Protein AF-A0A350HXP5-F1 (afdb_monomer_lite)

Sequence (102 aa):
MNRYDKLILLFCAIALLNHNVLICADEFSLQSTHSFEGVVSKKVAYKYLQFLPESYDHDSSKEWPLILFLHGVGERGSDLQKVKVHGPPKIVDSRPDFPFVV

Structure (mmCIF, N/CA/C/O backbone):
data_AF-A0A350HXP5-F1
#
_entry.id   AF-A0A350HXP5-F1
#
loop_
_atom_site.group_PDB
_atom_site.id
_atom_site.type_symbol
_atom_site.label_atom_id
_atom_site.label_alt_id
_atom_site.label_comp_id
_atom_site.label_asym_id
_atom_site.label_entity_id
_atom_site.label_seq_id
_atom_site.pdbx_PDB_ins_code
_atom_site.Cartn_x
_atom_site.Cartn_y
_atom_site.Cartn_z
_atom_site.occupancy
_atom_site.B_iso_or_equiv
_atom_site.auth_seq_id
_atom_site.auth_comp_id
_atom_site.auth_asym_id
_atom_site.auth_atom_id
_atom_site.pdbx_PDB_model_num
ATOM 1 N N . MET A 1 1 ? 0.428 11.743 -49.454 1.00 56.84 1 MET A N 1
ATOM 2 C CA . MET A 1 1 ? 0.047 13.083 -48.968 1.00 56.84 1 MET A CA 1
ATOM 3 C C . MET A 1 1 ? -1.246 13.451 -49.651 1.00 56.84 1 MET A C 1
ATOM 5 O O . MET A 1 1 ? -1.288 13.686 -50.858 1.00 56.84 1 MET A O 1
ATOM 9 N N . ASN A 1 2 ? -2.311 13.294 -48.893 1.00 58.22 2 ASN A N 1
ATOM 10 C CA . ASN A 1 2 ? -3.662 13.111 -49.374 1.00 58.22 2 ASN A CA 1
ATOM 11 C C . ASN A 1 2 ? -4.263 14.493 -49.640 1.00 58.22 2 ASN A C 1
ATOM 13 O O . ASN A 1 2 ? -3.798 15.506 -49.118 1.00 58.22 2 ASN A O 1
ATOM 17 N N . ARG A 1 3 ? -5.308 14.558 -50.468 1.00 63.53 3 ARG A N 1
ATOM 18 C CA . ARG A 1 3 ? -5.975 15.821 -50.833 1.00 63.53 3 ARG A CA 1
ATOM 19 C C . ARG A 1 3 ? -6.442 16.629 -49.608 1.00 63.53 3 ARG A C 1
ATOM 21 O O . ARG A 1 3 ? -6.527 17.849 -49.688 1.00 63.53 3 ARG A O 1
ATOM 28 N N . TYR A 1 4 ? -6.672 15.953 -48.484 1.00 67.88 4 TYR A N 1
ATOM 29 C CA . TYR A 1 4 ? -7.042 16.537 -47.196 1.00 67.88 4 TYR A CA 1
ATOM 30 C C . TY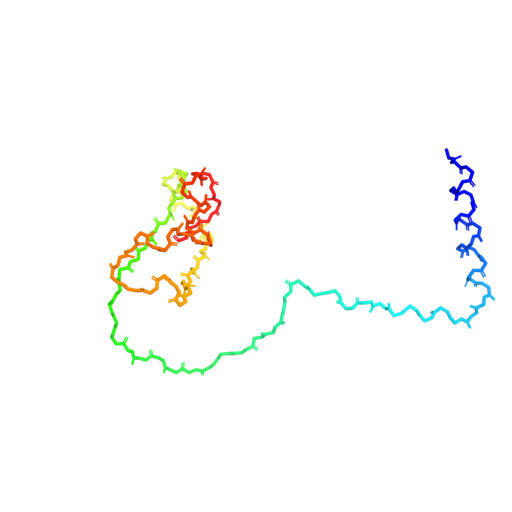R A 1 4 ? -5.857 17.169 -46.444 1.00 67.88 4 TYR A C 1
ATOM 32 O O . TYR A 1 4 ? -6.036 18.209 -45.820 1.00 67.88 4 TYR A O 1
ATOM 40 N N . ASP A 1 5 ? -4.637 16.641 -46.592 1.00 65.75 5 ASP A N 1
ATOM 41 C CA . ASP A 1 5 ? -3.432 17.159 -45.917 1.00 65.75 5 ASP A CA 1
ATOM 42 C C . ASP A 1 5 ? -3.072 18.561 -46.431 1.00 65.75 5 ASP A C 1
ATOM 44 O O . ASP A 1 5 ? -2.718 19.457 -45.668 1.00 65.75 5 ASP A O 1
ATOM 48 N N . LYS A 1 6 ? -3.237 18.783 -47.743 1.00 63.50 6 LYS A N 1
ATOM 49 C CA . LYS A 1 6 ? -3.042 20.102 -48.367 1.00 63.50 6 LYS A CA 1
ATOM 50 C C . LYS A 1 6 ? -4.136 21.100 -47.983 1.00 63.50 6 LYS A C 1
ATOM 52 O O . LYS A 1 6 ? -3.868 22.295 -47.933 1.00 63.50 6 LYS A O 1
ATOM 57 N N . LEU A 1 7 ? -5.352 20.618 -47.715 1.00 60.59 7 LEU A N 1
ATOM 58 C CA . LEU A 1 7 ? -6.477 21.459 -47.311 1.00 60.59 7 LEU A CA 1
ATOM 59 C C . LEU A 1 7 ? -6.289 21.951 -45.869 1.00 60.59 7 LEU A C 1
ATOM 61 O O . LEU A 1 7 ? -6.451 23.136 -45.606 1.00 60.59 7 LEU A O 1
ATOM 65 N N . ILE A 1 8 ? -5.855 21.069 -44.965 1.00 62.28 8 ILE A N 1
ATOM 66 C CA . ILE A 1 8 ? -5.570 21.400 -43.560 1.00 62.28 8 ILE A CA 1
ATOM 67 C C . ILE A 1 8 ? -4.410 22.402 -43.453 1.00 62.28 8 ILE A C 1
ATOM 69 O O . ILE A 1 8 ? -4.535 23.407 -42.756 1.00 62.28 8 ILE A O 1
ATOM 73 N N . LEU A 1 9 ? -3.325 22.203 -44.210 1.00 60.97 9 LEU A N 1
ATOM 74 C CA . LEU A 1 9 ? -2.205 23.154 -44.262 1.00 60.97 9 LEU A CA 1
ATOM 75 C C . LEU A 1 9 ? -2.620 24.538 -44.793 1.00 60.97 9 LEU A C 1
ATOM 77 O O . LEU A 1 9 ? -2.137 25.556 -44.299 1.00 60.97 9 LEU A O 1
ATOM 81 N N . LEU A 1 10 ? -3.542 24.588 -45.759 1.00 59.09 10 LEU A N 1
ATOM 82 C CA . LEU A 1 10 ? -4.068 25.842 -46.304 1.00 59.09 10 LEU A CA 1
ATOM 83 C C . LEU A 1 10 ? -4.974 26.575 -45.297 1.00 59.09 10 LEU A C 1
ATOM 85 O O . LEU A 1 10 ? -4.886 27.796 -45.180 1.00 59.09 10 LEU A O 1
ATOM 89 N N . PHE A 1 11 ? -5.791 25.847 -44.527 1.00 62.16 11 PHE A N 1
ATOM 90 C CA . PHE A 1 11 ? -6.610 26.427 -43.453 1.00 62.16 11 PHE A CA 1
ATOM 91 C C . PHE A 1 11 ? -5.758 26.968 -42.292 1.00 62.16 11 PHE A C 1
ATOM 93 O O . PHE A 1 11 ? -6.065 28.039 -41.767 1.00 62.16 11 PHE A O 1
ATOM 100 N N . CYS A 1 12 ? -4.649 26.306 -41.944 1.00 55.84 12 CYS A N 1
ATOM 101 C CA . CYS A 1 12 ? -3.703 26.814 -40.943 1.00 55.84 12 CYS A CA 1
ATOM 102 C C . CYS A 1 12 ? -2.984 28.099 -41.392 1.00 55.84 12 CYS A C 1
ATOM 104 O O . CYS A 1 12 ? -2.761 28.985 -40.572 1.00 55.84 12 CYS A O 1
ATOM 106 N N . ALA A 1 13 ? -2.659 28.242 -42.682 1.00 58.94 13 ALA A N 1
ATOM 107 C CA . ALA A 1 13 ? -1.994 29.440 -43.204 1.00 58.94 13 ALA A CA 1
ATOM 108 C C . ALA A 1 13 ? -2.913 30.681 -43.245 1.00 58.94 13 ALA A C 1
ATOM 110 O O . ALA A 1 13 ? -2.446 31.799 -43.038 1.00 58.94 13 ALA A O 1
ATOM 111 N N . ILE A 1 14 ? -4.223 30.502 -43.465 1.00 56.34 14 ILE A N 1
ATOM 112 C CA . ILE A 1 14 ? -5.207 31.603 -43.502 1.00 56.34 14 ILE A CA 1
ATOM 113 C C . ILE A 1 14 ? -5.486 32.161 -42.094 1.00 56.34 14 ILE A C 1
ATOM 115 O O . ILE A 1 14 ? -5.709 33.362 -41.936 1.00 56.34 14 ILE A O 1
ATOM 119 N N . ALA A 1 15 ? -5.405 31.322 -41.057 1.00 53.84 15 ALA A N 1
ATOM 120 C CA . ALA A 1 15 ? -5.566 31.747 -39.665 1.00 53.84 15 ALA A CA 1
ATOM 121 C C . ALA A 1 15 ? -4.397 32.611 -39.138 1.00 53.84 15 ALA A C 1
ATOM 123 O O . ALA A 1 15 ? -4.548 33.268 -38.112 1.00 53.84 15 ALA A O 1
ATOM 124 N N . LEU A 1 16 ? -3.256 32.660 -39.841 1.00 57.12 16 LEU A N 1
ATOM 125 C CA . LEU A 1 16 ? -2.087 33.465 -39.452 1.00 57.12 16 LEU A CA 1
ATOM 126 C C . LEU A 1 16 ? -2.140 34.924 -39.939 1.00 57.12 16 LEU A C 1
ATOM 128 O O . LEU A 1 16 ? -1.352 35.742 -39.477 1.00 57.12 16 LEU A O 1
ATOM 132 N N . LEU A 1 17 ? -3.059 35.269 -40.848 1.00 60.09 17 LEU A N 1
ATOM 133 C CA . LEU A 1 17 ? -3.194 36.629 -41.398 1.00 60.09 17 LEU A CA 1
ATOM 134 C C . LEU A 1 17 ? -4.262 37.483 -40.698 1.00 60.09 17 LEU A C 1
ATOM 136 O O . LEU A 1 17 ? -4.359 38.676 -40.971 1.00 60.09 17 LEU A O 1
ATOM 140 N N . ASN A 1 18 ? -5.033 36.910 -39.772 1.00 54.09 18 ASN A N 1
ATOM 141 C CA . ASN A 1 18 ? -5.964 37.655 -38.930 1.00 54.09 18 ASN A CA 1
ATOM 142 C C . ASN A 1 18 ? -5.493 37.572 -37.478 1.00 54.09 18 ASN A C 1
ATOM 144 O O . ASN A 1 18 ? -5.655 36.555 -36.807 1.00 54.09 18 ASN A O 1
ATOM 148 N N . HIS A 1 19 ? -4.876 38.656 -37.006 1.00 60.72 19 HIS A N 1
ATOM 149 C CA . HIS A 1 19 ? -4.488 38.853 -35.614 1.00 60.72 19 HIS A CA 1
ATOM 150 C C . HIS A 1 19 ? -5.704 38.736 -34.686 1.00 60.72 19 HIS A C 1
ATOM 152 O O . HIS A 1 19 ? -6.427 39.706 -34.486 1.00 60.72 19 HIS A O 1
ATOM 158 N N . ASN A 1 20 ? -5.938 37.534 -34.162 1.00 58.31 20 ASN A N 1
ATOM 159 C CA . ASN A 1 20 ? -6.437 37.226 -32.817 1.00 58.31 20 ASN A CA 1
ATOM 160 C C . ASN A 1 20 ? -6.699 35.720 -32.732 1.00 58.31 20 ASN A C 1
ATOM 162 O O . ASN A 1 20 ? -7.823 35.262 -32.534 1.00 58.31 20 ASN A O 1
ATOM 166 N N . VAL A 1 21 ? -5.637 34.927 -32.875 1.00 51.34 21 VAL A N 1
ATOM 167 C CA . VAL A 1 21 ? -5.667 33.567 -32.343 1.00 51.34 21 VAL A CA 1
ATOM 168 C C . VAL A 1 21 ? -5.426 33.707 -30.845 1.00 51.34 21 VAL A C 1
ATOM 170 O O . VAL A 1 21 ? -4.288 33.753 -30.382 1.00 51.34 21 VAL A O 1
ATOM 173 N N . LEU A 1 22 ? -6.515 33.831 -30.086 1.00 52.94 22 LEU A N 1
ATOM 174 C CA . LEU A 1 22 ? -6.488 33.547 -28.660 1.00 52.94 22 LEU A CA 1
ATOM 175 C C . LEU A 1 22 ? -6.244 32.041 -28.536 1.00 52.94 22 LEU A C 1
ATOM 177 O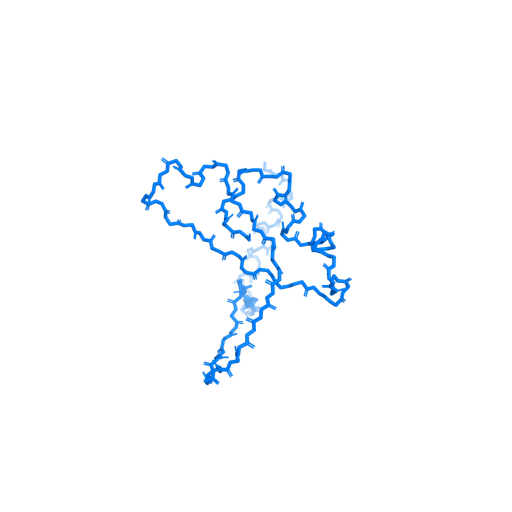 O . LEU A 1 22 ? -7.178 31.242 -28.526 1.00 52.94 22 LEU A O 1
ATOM 181 N N . ILE A 1 23 ? -4.971 31.649 -28.507 1.00 54.84 23 ILE A N 1
ATOM 182 C CA . ILE A 1 23 ? -4.587 30.334 -28.009 1.00 54.84 23 ILE A CA 1
ATOM 183 C C . ILE A 1 23 ? -4.860 30.387 -26.507 1.00 54.84 23 ILE A C 1
ATOM 185 O O . ILE A 1 23 ? -4.031 30.843 -25.724 1.00 54.84 23 ILE A O 1
ATOM 189 N N . CYS A 1 24 ? -6.057 29.965 -26.109 1.00 49.97 24 CYS A N 1
ATOM 190 C CA . CYS A 1 24 ? -6.257 29.429 -24.775 1.00 49.97 24 CYS A CA 1
ATOM 191 C C . CYS A 1 24 ? -5.434 28.136 -24.726 1.00 49.97 24 CYS A C 1
ATOM 193 O O . CYS A 1 24 ? -5.841 27.117 -25.283 1.00 49.97 24 CYS A O 1
ATOM 195 N N . ALA A 1 25 ? -4.218 28.213 -24.184 1.00 56.16 25 ALA A N 1
ATOM 196 C CA . ALA A 1 25 ? -3.480 27.024 -23.798 1.00 56.16 25 ALA A CA 1
ATOM 197 C C . ALA A 1 25 ? -4.230 26.414 -22.608 1.00 56.16 25 ALA A C 1
ATOM 199 O O . ALA A 1 25 ? -4.272 27.004 -21.534 1.00 56.16 25 ALA A O 1
ATOM 200 N N . ASP A 1 26 ? -4.880 25.282 -22.848 1.00 56.38 26 ASP A N 1
ATOM 201 C CA . ASP A 1 26 ? -5.534 24.465 -21.829 1.00 56.38 26 ASP A CA 1
ATOM 202 C C . ASP A 1 26 ? -4.495 24.076 -20.750 1.00 56.38 26 ASP A C 1
ATOM 204 O O . ASP A 1 26 ? -3.381 23.659 -21.090 1.00 56.38 26 ASP A O 1
ATOM 208 N N . GLU A 1 27 ? -4.802 24.259 -19.460 1.00 62.00 27 GLU A N 1
ATOM 209 C CA . GLU A 1 27 ? -3.871 23.953 -18.363 1.00 62.00 27 GLU A CA 1
ATOM 210 C C . GLU A 1 27 ? -3.641 22.440 -18.247 1.00 62.00 27 GLU A C 1
ATOM 212 O O . GLU A 1 27 ? -4.492 21.684 -17.777 1.00 62.00 27 GLU A O 1
ATOM 217 N N . PHE A 1 28 ? -2.462 21.972 -18.652 1.00 64.69 28 PHE A N 1
ATOM 218 C CA . PHE A 1 28 ? -2.116 20.557 -18.562 1.00 64.69 28 PHE A CA 1
ATOM 219 C C . PHE A 1 28 ? -1.676 20.181 -17.135 1.00 64.69 28 PHE A C 1
ATOM 221 O O . PHE A 1 28 ? -0.578 20.539 -16.707 1.00 64.69 28 PHE A O 1
ATOM 228 N N . SER A 1 29 ? -2.507 19.425 -16.404 1.00 68.81 29 SER A N 1
ATOM 229 C CA . SER A 1 29 ? -2.207 18.930 -15.047 1.00 68.81 29 SER A CA 1
ATOM 230 C C . SER A 1 29 ? -2.149 17.397 -14.975 1.00 68.81 29 SER A C 1
ATOM 232 O O . SER A 1 29 ? -3.124 16.710 -15.268 1.00 68.81 29 SER A O 1
ATOM 234 N N . LEU A 1 30 ? -1.015 16.856 -14.511 1.00 81.31 30 LEU A N 1
ATOM 235 C CA . LEU A 1 30 ? -0.802 15.438 -14.162 1.00 81.31 30 LEU A CA 1
ATOM 236 C C . LEU A 1 30 ? -0.725 15.218 -12.632 1.00 81.31 30 LEU A C 1
ATOM 238 O O . LEU A 1 30 ? -0.109 14.257 -12.177 1.00 81.31 30 LEU A O 1
ATOM 242 N N . GLN A 1 31 ? -1.427 16.076 -11.878 1.00 72.06 31 GLN A N 1
ATOM 243 C CA . GLN A 1 31 ? -1.568 16.203 -10.412 1.00 72.06 31 GLN A CA 1
ATOM 244 C C . GLN A 1 31 ? -0.755 17.333 -9.745 1.00 72.06 31 GLN A C 1
ATOM 246 O O . GLN A 1 31 ? 0.447 17.480 -9.953 1.00 72.06 31 GLN A O 1
ATOM 251 N N . SER A 1 32 ? -1.459 18.078 -8.878 1.00 72.19 32 SER A N 1
ATOM 252 C CA . SER A 1 32 ? -1.023 19.055 -7.853 1.00 72.19 32 SER A CA 1
ATOM 253 C C . SER A 1 32 ? -2.306 19.497 -7.102 1.00 72.19 32 SER A C 1
ATOM 255 O O . SER A 1 32 ? -3.354 19.646 -7.717 1.00 72.19 32 SER A O 1
ATOM 257 N N . THR A 1 33 ? -2.426 19.576 -5.777 1.00 63.38 33 THR A N 1
ATOM 258 C CA . THR A 1 33 ? -1.772 20.461 -4.798 1.00 63.38 33 THR A CA 1
ATOM 259 C C . THR A 1 33 ? -1.814 19.794 -3.412 1.00 63.38 33 THR A C 1
ATOM 261 O O . THR A 1 33 ? -2.663 18.943 -3.151 1.00 63.38 33 THR A O 1
ATOM 264 N N . HIS A 1 34 ? -0.926 20.212 -2.507 1.00 64.75 34 HIS A N 1
ATOM 265 C CA . HIS A 1 34 ? -0.711 19.641 -1.174 1.00 64.75 34 HIS A CA 1
ATOM 266 C C . HIS A 1 34 ? -0.859 20.697 -0.065 1.00 64.75 34 HIS A C 1
ATOM 268 O O . HIS A 1 34 ? -0.462 21.840 -0.266 1.00 64.75 34 HIS A O 1
ATOM 274 N N . SER A 1 35 ? -1.285 20.298 1.136 1.00 69.62 35 SER A N 1
ATOM 275 C CA . SER A 1 35 ? -0.542 20.571 2.379 1.00 69.62 35 SER A CA 1
ATOM 276 C C . SER A 1 35 ? -1.044 19.663 3.508 1.00 69.62 35 SER A C 1
ATOM 278 O O . SER A 1 35 ? -2.178 19.186 3.501 1.00 69.62 35 SER A O 1
ATOM 280 N N . PHE A 1 36 ? -0.156 19.384 4.454 1.00 75.69 36 PHE A N 1
AT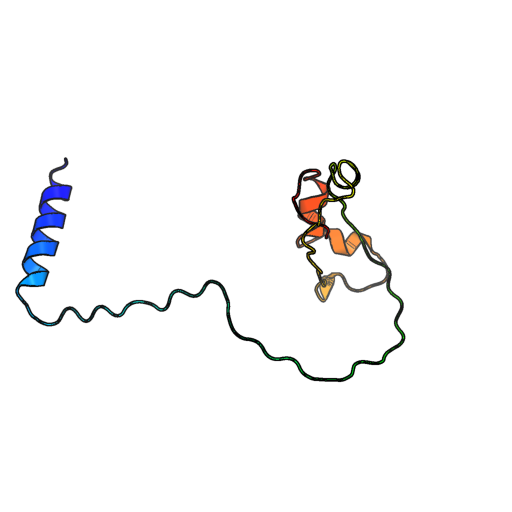OM 281 C CA . PHE A 1 36 ? -0.370 18.551 5.631 1.00 75.69 36 PHE A CA 1
ATOM 282 C C . PHE A 1 36 ? 0.407 19.198 6.779 1.00 75.69 36 PHE A C 1
ATOM 284 O O . PHE A 1 36 ? 1.591 19.475 6.606 1.00 75.69 36 PHE A O 1
ATOM 291 N N . GLU A 1 37 ? -0.212 19.412 7.940 1.00 75.19 37 GLU A N 1
ATOM 292 C CA . GLU A 1 37 ? 0.526 19.706 9.172 1.00 75.19 37 GLU A CA 1
ATOM 293 C C . GLU A 1 37 ? -0.249 19.200 10.397 1.00 75.19 37 GLU A C 1
ATOM 295 O O . GLU A 1 37 ? -1.459 19.406 10.512 1.00 75.19 37 GLU A O 1
ATOM 300 N N . GLY A 1 38 ? 0.438 18.499 11.305 1.00 77.44 38 GLY A N 1
ATOM 301 C CA . GLY A 1 38 ? -0.156 17.976 12.533 1.00 77.44 38 GLY A CA 1
ATOM 302 C C . GLY A 1 38 ? 0.711 16.939 13.249 1.00 77.44 38 GLY A C 1
ATOM 303 O O . GLY A 1 38 ? 1.596 16.319 12.664 1.00 77.44 38 GLY A O 1
ATOM 304 N N . VAL A 1 39 ? 0.421 16.725 14.534 1.00 84.31 39 VAL A N 1
ATOM 305 C CA . VAL A 1 39 ? 0.975 15.623 15.332 1.00 84.31 39 VAL A CA 1
ATOM 306 C C . VAL A 1 39 ? -0.080 14.526 15.434 1.00 84.31 39 VAL A C 1
ATOM 308 O O . VAL A 1 39 ? -1.172 14.759 15.951 1.00 84.31 39 VAL A O 1
ATOM 311 N N . VAL A 1 40 ? 0.247 13.315 14.978 1.00 86.81 40 VAL A N 1
ATOM 312 C CA . VAL A 1 40 ? -0.636 12.145 15.090 1.00 86.81 40 VAL A CA 1
ATOM 313 C C . VAL A 1 40 ? -0.030 11.146 16.074 1.00 86.81 40 VAL A C 1
ATOM 315 O O . VAL A 1 40 ? 0.969 10.503 15.769 1.00 86.81 40 VAL A O 1
ATOM 318 N N . SER A 1 41 ? -0.656 10.983 17.247 1.00 92.19 41 SER A N 1
ATOM 319 C CA . SER A 1 41 ? -0.334 9.902 18.188 1.00 92.19 41 SER A CA 1
ATOM 320 C C . SER A 1 41 ? -1.582 9.082 18.500 1.00 92.19 41 SER A C 1
ATOM 322 O O . SER A 1 41 ? -2.490 9.521 19.206 1.00 92.19 41 SER A O 1
ATOM 324 N N . LYS A 1 42 ? -1.645 7.881 17.924 1.00 93.19 42 LYS A N 1
ATOM 325 C CA . LYS A 1 42 ? -2.713 6.909 18.159 1.00 93.19 42 LYS A CA 1
ATOM 326 C C . LYS A 1 42 ? -2.124 5.510 18.094 1.00 93.19 42 LYS A C 1
ATOM 328 O O . LYS A 1 42 ? -1.565 5.116 17.075 1.00 93.19 42 LYS A O 1
ATOM 333 N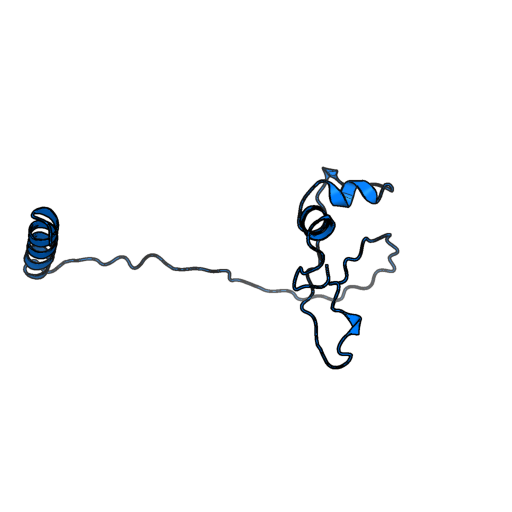 N . LYS A 1 43 ? -2.297 4.731 19.160 1.00 95.00 43 LYS A N 1
ATOM 334 C CA . LYS A 1 43 ? -2.008 3.298 19.111 1.00 95.00 43 LYS A CA 1
ATOM 335 C C . LYS A 1 43 ? -3.083 2.612 18.271 1.00 95.00 43 LYS A C 1
ATOM 337 O O . LYS A 1 43 ? -4.271 2.731 18.568 1.00 95.00 43 LYS A O 1
ATOM 342 N N . VAL A 1 44 ? -2.664 1.906 17.228 1.00 92.88 44 VAL A N 1
ATOM 343 C CA . VAL A 1 44 ? -3.543 1.189 16.299 1.00 92.88 44 VAL A CA 1
ATOM 344 C C . VAL A 1 44 ? -3.003 -0.212 16.031 1.00 92.88 44 VAL A C 1
ATOM 346 O O . VAL A 1 44 ? -1.813 -0.465 16.203 1.00 92.88 44 VAL A O 1
ATOM 349 N N . ALA A 1 45 ? -3.886 -1.118 15.621 1.00 93.50 45 ALA A N 1
ATOM 350 C CA . ALA A 1 45 ? -3.539 -2.457 15.166 1.00 93.50 45 ALA A CA 1
ATOM 351 C C . ALA A 1 45 ? -4.482 -2.838 14.018 1.00 93.50 45 ALA A C 1
ATOM 353 O O . ALA A 1 45 ? -5.699 -2.719 14.165 1.00 93.50 45 ALA A O 1
ATOM 354 N N . TYR A 1 46 ? -3.927 -3.288 12.892 1.00 91.44 46 TYR A N 1
ATOM 355 C CA . TYR A 1 46 ? -4.683 -3.658 11.693 1.00 91.44 46 TYR A CA 1
ATOM 356 C C . TYR A 1 46 ? -4.129 -4.945 11.085 1.00 91.44 46 TYR A C 1
ATOM 358 O O . TYR A 1 46 ? -2.944 -5.248 11.218 1.00 91.44 46 TYR A O 1
ATOM 366 N N . LYS A 1 47 ? -4.995 -5.686 10.394 1.00 94.69 47 LYS A N 1
ATOM 367 C CA . LYS A 1 47 ? -4.581 -6.730 9.452 1.00 94.69 47 LYS A CA 1
ATOM 368 C C . LYS A 1 47 ? -4.422 -6.083 8.078 1.00 94.69 47 LYS A C 1
ATOM 370 O O . LYS A 1 47 ? -5.235 -5.231 7.728 1.00 94.69 47 LYS A O 1
ATOM 375 N N . TYR A 1 48 ? -3.410 -6.482 7.319 1.00 96.12 48 TYR A N 1
ATOM 376 C CA . TYR A 1 48 ? -3.116 -5.929 5.997 1.00 96.12 48 TYR A CA 1
ATOM 377 C C . TYR A 1 48 ? -2.725 -7.040 5.021 1.00 96.12 48 TYR A C 1
ATOM 379 O O . TYR A 1 48 ? -2.293 -8.114 5.441 1.00 96.12 48 TYR A O 1
ATOM 387 N N . LEU A 1 49 ? -2.917 -6.779 3.727 1.00 96.38 49 LEU A N 1
ATOM 388 C CA . LEU A 1 49 ? -2.332 -7.571 2.649 1.00 96.38 49 LEU A CA 1
ATOM 389 C C . LEU A 1 49 ? -1.065 -6.874 2.180 1.00 96.38 49 LEU A C 1
ATOM 391 O O . LEU A 1 49 ? -1.020 -5.648 2.169 1.00 96.38 49 LEU A O 1
ATOM 395 N N . GLN A 1 50 ? -0.080 -7.672 1.795 1.00 97.00 50 GLN A N 1
ATOM 396 C CA . GLN A 1 50 ? 1.165 -7.205 1.217 1.00 97.00 50 GLN A CA 1
ATOM 397 C C . GLN A 1 50 ? 1.406 -7.965 -0.077 1.00 97.00 50 GLN A C 1
ATOM 399 O O . GLN A 1 50 ? 1.279 -9.194 -0.113 1.00 97.00 50 GLN A O 1
ATOM 404 N N . PHE A 1 51 ? 1.776 -7.234 -1.116 1.00 98.06 51 PHE A N 1
ATOM 405 C CA . PHE A 1 51 ? 2.338 -7.792 -2.330 1.00 98.06 51 PHE A CA 1
ATOM 406 C C . PHE A 1 51 ? 3.824 -7.446 -2.425 1.00 98.06 51 PHE A C 1
ATOM 408 O O . PHE A 1 51 ? 4.221 -6.291 -2.251 1.00 98.06 51 PHE A O 1
ATOM 415 N N . LEU A 1 52 ? 4.627 -8.463 -2.734 1.00 97.94 52 LEU A N 1
ATOM 416 C CA . LEU A 1 52 ? 6.032 -8.324 -3.082 1.00 97.94 52 LEU A CA 1
ATOM 417 C C . LEU A 1 52 ? 6.224 -8.794 -4.527 1.00 97.94 52 LEU A C 1
ATOM 419 O O . LEU A 1 52 ? 5.768 -9.891 -4.862 1.00 97.94 52 LEU A O 1
ATOM 423 N N . PRO A 1 53 ? 6.892 -7.996 -5.372 1.00 97.00 53 PRO A N 1
ATOM 424 C CA . PRO A 1 53 ? 7.254 -8.418 -6.720 1.00 97.00 53 PRO A CA 1
ATOM 425 C C . PRO A 1 53 ? 8.128 -9.675 -6.684 1.00 97.00 53 PRO A C 1
ATOM 427 O O . PRO A 1 53 ? 8.944 -9.831 -5.780 1.00 97.00 53 PRO A O 1
ATOM 430 N N . GLU A 1 54 ? 8.039 -10.539 -7.693 1.00 96.81 54 GLU A N 1
ATOM 431 C CA . GLU A 1 54 ? 8.817 -11.792 -7.760 1.00 96.81 54 GLU A CA 1
ATOM 432 C C . GLU A 1 54 ? 10.331 -11.558 -7.631 1.00 96.81 54 GLU A C 1
ATOM 434 O O . GLU A 1 54 ? 11.050 -12.353 -7.039 1.00 96.81 54 GLU A O 1
ATOM 439 N N . SER A 1 55 ? 10.808 -10.416 -8.129 1.00 95.56 55 SER A N 1
ATOM 440 C CA . SER A 1 55 ? 12.218 -10.021 -8.066 1.00 95.56 55 SER A CA 1
ATOM 441 C C . SER A 1 55 ? 12.617 -9.267 -6.792 1.00 95.56 55 SER A C 1
ATOM 443 O O . SER A 1 55 ? 13.724 -8.730 -6.746 1.00 95.56 55 SER A O 1
ATOM 445 N N . TYR A 1 56 ? 11.746 -9.181 -5.779 1.00 96.75 56 TYR A N 1
ATOM 446 C CA . TYR A 1 56 ? 11.967 -8.360 -4.581 1.00 96.75 56 TYR A CA 1
ATOM 447 C C . TYR A 1 56 ? 13.293 -8.675 -3.877 1.00 96.75 56 TYR A C 1
ATOM 449 O O . TYR A 1 56 ? 14.054 -7.752 -3.594 1.00 96.75 56 TYR A O 1
ATOM 457 N N . ASP A 1 57 ? 13.609 -9.959 -3.695 1.00 95.38 57 ASP A N 1
ATOM 458 C CA . ASP A 1 57 ? 14.800 -10.416 -2.962 1.00 95.38 57 ASP A CA 1
ATOM 459 C C . ASP A 1 57 ? 16.037 -10.649 -3.851 1.00 95.38 57 ASP A C 1
ATOM 461 O O . ASP A 1 57 ? 17.078 -11.096 -3.369 1.00 95.38 57 ASP A O 1
ATOM 465 N N . HIS A 1 58 ? 15.955 -10.378 -5.159 1.00 95.88 58 HIS A N 1
ATOM 466 C CA . HIS A 1 58 ? 17.069 -10.647 -6.081 1.00 95.88 58 HIS A CA 1
ATOM 467 C C . HIS A 1 58 ? 18.253 -9.698 -5.880 1.00 95.88 58 HIS A C 1
ATOM 469 O O . HIS A 1 58 ? 19.394 -10.060 -6.160 1.00 95.88 58 HIS A O 1
ATOM 475 N N . ASP A 1 59 ? 17.976 -8.481 -5.422 1.00 93.75 59 ASP A N 1
ATOM 476 C CA . ASP A 1 59 ? 18.973 -7.449 -5.185 1.00 93.75 59 ASP A CA 1
ATOM 477 C C . ASP A 1 59 ? 18.596 -6.660 -3.930 1.00 93.75 59 ASP A C 1
ATOM 479 O O . ASP A 1 59 ? 17.705 -5.812 -3.952 1.00 93.75 59 ASP A O 1
ATOM 483 N N . SER A 1 60 ? 19.309 -6.917 -2.834 1.00 92.44 60 SER A N 1
ATOM 484 C CA . SER A 1 60 ? 19.097 -6.234 -1.555 1.00 92.44 60 SER A CA 1
ATOM 485 C C . SER A 1 60 ? 19.434 -4.740 -1.594 1.00 92.44 60 SER A C 1
ATOM 487 O O . SER A 1 60 ? 19.126 -4.031 -0.640 1.00 92.44 60 SER A O 1
ATOM 489 N N . SER A 1 61 ? 20.106 -4.261 -2.647 1.00 95.81 61 SER A N 1
ATOM 490 C CA . SER A 1 61 ? 20.405 -2.838 -2.838 1.00 95.81 61 SER A CA 1
ATOM 491 C C . SER A 1 61 ? 19.286 -2.070 -3.551 1.00 95.81 61 SER A C 1
ATOM 493 O O . SER A 1 61 ? 19.314 -0.840 -3.581 1.00 95.81 61 SER A O 1
ATOM 495 N N . LYS A 1 62 ? 18.282 -2.767 -4.101 1.00 95.88 62 LYS A N 1
ATOM 496 C CA . LYS A 1 62 ? 17.173 -2.149 -4.827 1.00 95.88 62 LYS A CA 1
ATOM 497 C C . LYS A 1 62 ? 16.145 -1.531 -3.876 1.00 95.88 62 LYS A C 1
ATOM 499 O O . LYS A 1 62 ? 15.525 -2.220 -3.070 1.00 95.88 62 LYS A O 1
ATOM 504 N N . GLU A 1 63 ? 15.880 -0.240 -4.056 1.00 96.62 63 GLU A N 1
ATOM 505 C CA . GLU A 1 63 ? 14.755 0.444 -3.417 1.00 96.62 63 GLU A CA 1
ATOM 506 C C . GLU A 1 63 ? 13.479 0.283 -4.250 1.00 96.62 63 GLU A C 1
ATOM 508 O O . GLU A 1 63 ? 13.469 0.494 -5.467 1.00 96.62 63 GLU A O 1
ATOM 513 N N . TRP A 1 64 ? 12.385 -0.091 -3.590 1.00 97.31 64 TRP A N 1
ATOM 514 C CA . TRP A 1 64 ? 11.096 -0.307 -4.237 1.00 97.31 64 TRP A CA 1
ATOM 515 C C . TRP A 1 64 ? 10.139 0.853 -3.963 1.00 97.31 64 TRP A C 1
ATOM 517 O O . TRP A 1 64 ? 9.982 1.253 -2.807 1.00 97.31 64 TRP A O 1
ATOM 527 N N . PRO A 1 65 ? 9.441 1.373 -4.987 1.00 97.81 65 PRO A N 1
ATOM 528 C CA . PRO A 1 65 ? 8.369 2.323 -4.749 1.00 97.81 65 PRO A CA 1
ATOM 529 C C . PRO A 1 65 ? 7.198 1.630 -4.031 1.00 97.81 65 PRO A C 1
ATOM 531 O O . PRO A 1 65 ? 6.869 0.475 -4.319 1.00 97.81 65 PRO A O 1
ATOM 534 N N . LEU A 1 66 ? 6.564 2.354 -3.104 1.00 97.75 66 LEU A N 1
ATOM 535 C CA . LEU A 1 66 ? 5.447 1.871 -2.291 1.00 97.75 66 LEU A CA 1
ATOM 536 C C . LEU A 1 66 ? 4.126 2.499 -2.740 1.00 97.75 66 LEU A C 1
ATOM 538 O O . LEU A 1 66 ? 4.016 3.722 -2.850 1.00 97.75 66 LEU A O 1
ATOM 542 N N . ILE A 1 67 ? 3.098 1.668 -2.896 1.00 98.00 67 ILE A N 1
ATOM 543 C CA . ILE A 1 67 ? 1.706 2.109 -3.005 1.00 98.00 67 ILE A CA 1
ATOM 544 C C . ILE A 1 67 ? 0.982 1.745 -1.710 1.00 98.00 67 ILE A C 1
ATOM 546 O O . ILE A 1 67 ? 0.573 0.607 -1.526 1.00 98.00 67 ILE A O 1
ATOM 550 N N . LEU A 1 68 ? 0.752 2.722 -0.829 1.00 97.00 68 LEU A N 1
ATOM 551 C CA . LEU A 1 68 ? -0.137 2.522 0.316 1.00 97.00 68 LEU A CA 1
ATOM 552 C C . LEU A 1 68 ? -1.597 2.628 -0.142 1.00 97.00 68 LEU A C 1
ATOM 554 O O . LEU A 1 68 ? -2.127 3.726 -0.323 1.00 97.00 68 LEU A O 1
ATOM 558 N N . PHE A 1 69 ? -2.255 1.486 -0.325 1.00 97.31 69 PHE A N 1
ATOM 559 C CA . PHE A 1 69 ? -3.660 1.445 -0.719 1.00 97.31 69 PHE A CA 1
ATOM 560 C C . PHE A 1 69 ? -4.593 1.390 0.497 1.00 97.31 69 PHE A C 1
ATOM 562 O O . PHE A 1 69 ? -4.529 0.473 1.315 1.00 97.31 69 PHE A O 1
ATOM 569 N N . LEU A 1 70 ? -5.511 2.355 0.586 1.00 95.88 70 LEU A N 1
ATOM 570 C CA . LEU A 1 70 ? -6.579 2.373 1.583 1.00 95.88 70 LEU A CA 1
ATOM 571 C C . LEU A 1 70 ? -7.896 1.992 0.910 1.00 95.88 70 LEU A C 1
ATOM 573 O O . LEU A 1 70 ? -8.334 2.644 -0.037 1.00 95.88 70 LEU A O 1
ATOM 577 N N . HIS A 1 71 ? -8.516 0.918 1.393 1.00 95.62 71 HIS A N 1
ATOM 578 C CA . HIS A 1 71 ? -9.742 0.396 0.804 1.00 95.62 71 HIS A CA 1
ATOM 579 C C . HIS A 1 71 ? -10.954 1.303 1.072 1.00 95.62 71 HIS A C 1
ATOM 581 O O . HIS A 1 71 ? -10.969 2.131 1.989 1.00 95.62 71 HIS A O 1
ATOM 587 N N . GLY A 1 72 ? -12.006 1.110 0.279 1.00 95.00 72 GLY A N 1
ATOM 588 C CA . GLY A 1 72 ? -13.243 1.861 0.397 1.00 95.00 72 GLY A CA 1
ATOM 589 C C . GLY A 1 72 ? -14.164 1.341 1.499 1.00 95.00 72 GLY A C 1
ATOM 590 O O . GLY A 1 72 ? -13.863 0.429 2.273 1.00 95.00 72 GLY A O 1
ATOM 591 N N . VAL A 1 73 ? -15.349 1.940 1.561 1.00 95.94 73 VAL A N 1
ATOM 592 C CA . VAL A 1 73 ? -16.397 1.598 2.531 1.00 95.94 73 VAL A CA 1
ATOM 593 C C . VAL A 1 73 ? -16.909 0.155 2.386 1.00 95.94 73 VAL A C 1
ATOM 595 O O . VAL A 1 73 ? -17.330 -0.430 3.390 1.00 95.94 73 VAL A O 1
ATOM 598 N N . GLY A 1 74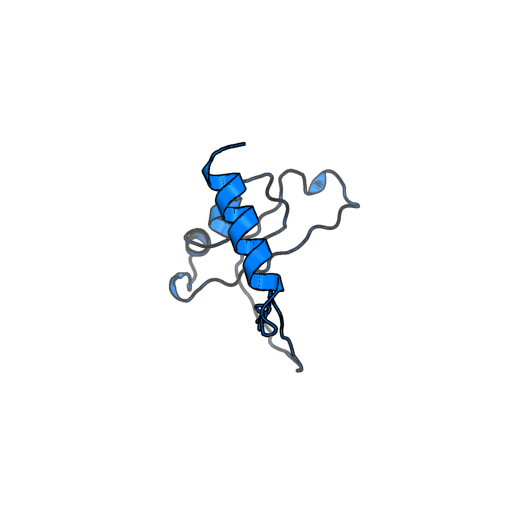 ? -16.864 -0.403 1.169 1.00 95.62 74 GLY A N 1
ATOM 599 C CA . GLY A 1 74 ? -17.392 -1.727 0.815 1.00 95.62 74 GLY A CA 1
ATOM 600 C C . GLY A 1 74 ? -16.529 -2.889 1.305 1.00 95.62 74 GLY A C 1
ATOM 601 O O . GLY A 1 74 ? -17.048 -3.966 1.597 1.00 95.62 74 GLY A O 1
ATOM 602 N N . GLU A 1 75 ? -15.231 -2.650 1.484 1.00 96.31 75 GLU A N 1
ATOM 603 C CA . GLU A 1 75 ? -14.255 -3.666 1.892 1.00 96.31 75 GLU A CA 1
ATOM 604 C C . GLU A 1 75 ? -13.968 -3.641 3.403 1.00 96.31 75 GLU A C 1
ATOM 606 O O . GLU A 1 75 ? -13.158 -4.424 3.895 1.00 96.31 75 GLU A O 1
ATOM 611 N N . ARG A 1 76 ? -14.641 -2.769 4.170 1.00 95.81 76 ARG A N 1
ATOM 612 C CA . ARG A 1 76 ? -14.502 -2.710 5.636 1.00 95.81 76 ARG A CA 1
ATOM 613 C C . ARG A 1 76 ? -14.925 -4.027 6.290 1.00 95.81 76 ARG A C 1
ATOM 615 O O . ARG A 1 76 ? -15.953 -4.613 5.948 1.00 95.81 76 ARG A O 1
ATOM 622 N N . GLY A 1 77 ? -14.197 -4.422 7.329 1.00 94.50 77 GLY A N 1
ATOM 623 C CA . GLY A 1 77 ? -14.554 -5.550 8.182 1.00 94.50 77 GLY A CA 1
ATOM 624 C C . GLY A 1 77 ? -13.332 -6.320 8.658 1.00 94.50 77 GLY A C 1
ATOM 625 O O . GLY A 1 77 ? -12.211 -5.823 8.633 1.00 94.50 77 GLY A O 1
ATOM 626 N N . SER A 1 78 ? -13.568 -7.544 9.117 1.00 94.75 78 SER A N 1
ATOM 627 C CA . SER A 1 78 ? -12.530 -8.467 9.585 1.00 94.75 78 SER A CA 1
ATOM 628 C C . SER A 1 78 ? -12.053 -9.450 8.512 1.00 94.75 78 SER A C 1
ATOM 630 O O . SER A 1 78 ? -11.032 -10.110 8.715 1.00 94.75 78 SER A O 1
ATOM 632 N N . ASP A 1 79 ? -12.784 -9.558 7.400 1.00 95.81 79 ASP A N 1
ATOM 633 C CA . ASP A 1 79 ? -12.445 -10.421 6.273 1.00 95.81 79 ASP A CA 1
ATOM 634 C C . ASP A 1 79 ? -11.504 -9.698 5.308 1.00 95.81 79 ASP A C 1
ATOM 636 O O . ASP A 1 79 ? -11.913 -8.855 4.508 1.00 95.81 79 ASP A O 1
ATOM 640 N N . LEU A 1 80 ? -10.227 -10.057 5.395 1.00 94.94 80 LEU A N 1
ATOM 641 C CA . LEU A 1 80 ? -9.158 -9.434 4.630 1.00 94.94 80 LEU A CA 1
ATOM 642 C C . LEU A 1 80 ? -9.235 -9.753 3.127 1.00 94.94 80 LEU A C 1
ATOM 644 O O . LEU A 1 80 ? -8.719 -8.985 2.317 1.00 94.94 80 LEU A O 1
ATOM 648 N N . GLN A 1 81 ? -9.914 -10.836 2.728 1.00 95.75 81 GLN A N 1
ATOM 649 C CA . GLN A 1 81 ? -10.043 -11.190 1.310 1.00 95.75 81 GLN A CA 1
ATOM 650 C C . GLN A 1 81 ? -10.888 -10.178 0.536 1.00 95.75 81 GLN A C 1
ATOM 652 O O . GLN A 1 81 ? -10.679 -9.993 -0.663 1.00 95.75 81 GLN A O 1
ATOM 657 N N . LYS A 1 82 ? -11.776 -9.442 1.216 1.00 96.19 82 LYS A N 1
ATOM 658 C CA . LYS A 1 82 ? -12.561 -8.370 0.589 1.00 96.19 82 LYS A CA 1
ATOM 659 C C . LYS A 1 82 ? -11.692 -7.265 -0.013 1.00 96.19 82 LYS A C 1
ATOM 661 O O . LYS A 1 82 ? -12.082 -6.679 -1.015 1.00 96.19 82 LYS A O 1
ATOM 666 N N . VAL A 1 83 ? -10.492 -7.026 0.523 1.00 95.94 83 VAL A N 1
ATOM 667 C CA . VAL A 1 83 ? -9.555 -6.019 -0.007 1.00 95.94 83 VAL A CA 1
ATOM 668 C C . VAL A 1 83 ? -9.089 -6.360 -1.431 1.00 95.94 83 VAL A C 1
ATOM 670 O O . VAL A 1 83 ? -8.746 -5.460 -2.191 1.00 95.94 83 VAL A O 1
ATOM 673 N N . LYS A 1 84 ? -9.147 -7.636 -1.841 1.00 96.00 84 LYS A N 1
ATOM 674 C CA . LYS A 1 84 ? -8.806 -8.077 -3.205 1.00 96.00 84 LYS A CA 1
ATOM 675 C C . LYS A 1 84 ? -9.914 -7.849 -4.241 1.00 96.00 84 LYS A C 1
ATOM 677 O O . LYS A 1 84 ? -9.705 -8.121 -5.419 1.00 96.00 84 LYS A O 1
ATOM 682 N N . VAL A 1 85 ? -11.102 -7.381 -3.848 1.00 94.94 85 VAL A N 1
ATOM 683 C CA . VAL A 1 85 ? -12.238 -7.225 -4.780 1.00 94.94 85 VAL A CA 1
ATOM 684 C C . VAL A 1 85 ? -12.002 -6.082 -5.781 1.00 94.94 85 VAL A C 1
ATOM 686 O O . VAL A 1 85 ? -12.398 -6.190 -6.949 1.00 94.94 85 VAL A O 1
ATOM 689 N N . HIS A 1 86 ? -11.317 -5.014 -5.361 1.00 94.12 86 HIS A N 1
ATOM 690 C CA . HIS A 1 86 ? -11.070 -3.806 -6.153 1.00 94.12 86 HIS A CA 1
ATOM 691 C C . HIS A 1 86 ? -9.653 -3.243 -5.937 1.00 94.12 86 HIS A C 1
ATOM 693 O O . HIS A 1 86 ? -8.962 -3.601 -4.989 1.00 94.12 86 HIS A O 1
ATOM 699 N N . GLY A 1 87 ? -9.232 -2.329 -6.817 1.00 94.62 87 GLY A N 1
ATOM 700 C CA . GLY A 1 87 ? -7.985 -1.573 -6.671 1.00 94.62 87 GLY A CA 1
ATOM 701 C C . GLY A 1 87 ? -6.704 -2.364 -6.978 1.00 94.62 87 GLY A C 1
ATOM 702 O O . GLY A 1 87 ? -6.762 -3.431 -7.596 1.00 94.62 87 GLY A O 1
ATOM 703 N N . PRO A 1 88 ? -5.537 -1.836 -6.563 1.00 96.88 88 PRO A N 1
ATOM 704 C CA . PRO A 1 88 ? -4.238 -2.471 -6.776 1.00 96.88 88 PRO A CA 1
ATOM 705 C C . PRO A 1 88 ? -4.141 -3.925 -6.278 1.00 96.88 88 PRO A C 1
ATOM 707 O O . PRO A 1 88 ? -3.645 -4.745 -7.052 1.00 96.88 88 PRO A O 1
ATOM 710 N N . PRO A 1 89 ? -4.672 -4.311 -5.092 1.00 96.38 89 PRO A N 1
ATOM 711 C CA . PRO A 1 89 ? -4.589 -5.693 -4.606 1.00 96.38 89 PRO A CA 1
ATOM 712 C C . PRO A 1 89 ? -5.184 -6.734 -5.564 1.00 96.38 89 PRO A C 1
ATOM 714 O O . PRO A 1 89 ? -4.666 -7.840 -5.665 1.00 96.38 89 PRO A O 1
ATOM 717 N N . LYS A 1 90 ? -6.238 -6.377 -6.311 1.00 96.81 90 LYS A N 1
ATOM 718 C CA . LYS A 1 90 ? -6.812 -7.247 -7.349 1.00 96.81 90 LYS A CA 1
ATOM 719 C C . LYS A 1 90 ? -5.869 -7.458 -8.533 1.00 96.81 90 LYS A C 1
ATOM 721 O O . LYS A 1 90 ? -5.844 -8.528 -9.128 1.00 96.81 90 LYS A O 1
ATOM 726 N N . ILE A 1 91 ? -5.153 -6.406 -8.924 1.00 97.00 91 ILE A N 1
ATOM 727 C CA . ILE A 1 91 ? -4.303 -6.398 -10.118 1.00 97.00 91 ILE A CA 1
ATOM 728 C C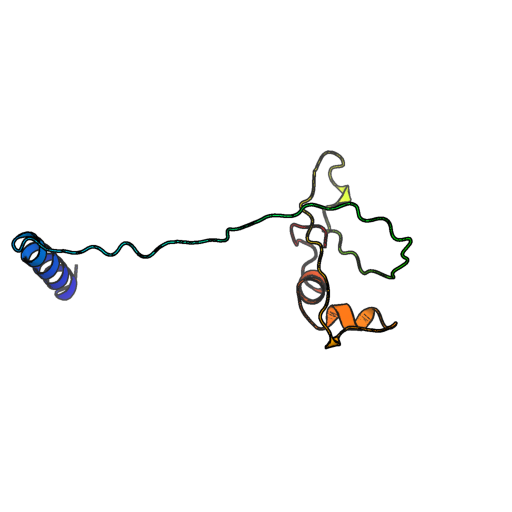 . ILE A 1 91 ? -3.056 -7.246 -9.865 1.00 97.00 91 ILE A C 1
ATOM 730 O O . ILE A 1 91 ? -2.724 -8.114 -10.674 1.00 97.00 91 ILE A O 1
ATOM 734 N N . VAL A 1 92 ? -2.399 -7.012 -8.728 1.00 97.62 92 VAL A N 1
ATOM 735 C CA . VAL A 1 92 ? -1.127 -7.660 -8.375 1.00 97.62 92 VAL A CA 1
ATOM 736 C C . VAL A 1 92 ? -1.264 -9.160 -8.114 1.00 97.62 92 VAL A C 1
ATOM 738 O O . VAL A 1 92 ? -0.316 -9.898 -8.351 1.00 97.62 92 VAL A O 1
ATOM 741 N N . ASP A 1 93 ? -2.459 -9.640 -7.751 1.00 95.94 93 ASP A N 1
ATOM 742 C CA . ASP A 1 93 ? -2.753 -11.074 -7.566 1.00 95.94 93 ASP A CA 1
ATOM 743 C C . ASP A 1 93 ? -2.483 -11.910 -8.836 1.00 95.94 93 ASP A C 1
ATOM 745 O O . ASP A 1 93 ? -2.222 -13.106 -8.755 1.00 95.94 93 ASP A O 1
ATOM 749 N N . SER A 1 94 ? -2.512 -11.272 -10.013 1.00 96.81 94 SER A N 1
ATOM 750 C CA . SER A 1 94 ? -2.234 -11.892 -11.320 1.00 96.81 94 SER A CA 1
ATOM 751 C C . SER A 1 94 ? -0.989 -11.340 -12.024 1.00 96.81 94 SER A C 1
ATOM 753 O O . SER A 1 94 ? -0.714 -11.712 -13.165 1.00 96.81 94 SER A O 1
ATOM 755 N N . ARG A 1 95 ? -0.245 -10.434 -11.376 1.00 97.44 95 ARG A N 1
ATOM 756 C CA . ARG A 1 95 ? 0.904 -9.725 -11.963 1.00 97.44 95 ARG A CA 1
ATOM 757 C C . ARG A 1 95 ? 2.121 -9.799 -11.038 1.00 97.44 95 ARG A C 1
ATOM 759 O O . ARG A 1 95 ? 2.424 -8.814 -10.364 1.00 97.44 95 ARG A O 1
ATOM 766 N N . PRO A 1 96 ? 2.822 -10.946 -10.997 1.00 96.56 96 PRO A N 1
ATOM 767 C CA . PRO A 1 96 ? 3.977 -11.138 -10.117 1.00 96.56 96 PRO A CA 1
ATOM 768 C C . PRO A 1 96 ? 5.148 -10.193 -10.439 1.00 96.56 96 PRO A C 1
ATOM 770 O O . PRO A 1 96 ? 5.976 -9.913 -9.577 1.00 96.56 96 PRO A O 1
ATOM 773 N N . ASP A 1 97 ? 5.192 -9.644 -11.652 1.00 96.12 97 ASP A N 1
ATOM 774 C CA . ASP A 1 97 ? 6.198 -8.700 -12.142 1.00 96.12 97 ASP A CA 1
ATOM 775 C C . ASP A 1 97 ? 5.856 -7.221 -11.864 1.00 96.12 97 ASP A C 1
ATOM 777 O O . ASP A 1 97 ? 6.557 -6.322 -12.337 1.00 96.12 97 ASP A O 1
ATOM 781 N N . PHE A 1 98 ? 4.772 -6.935 -11.132 1.00 97.81 98 PHE A N 1
ATOM 782 C CA . PHE A 1 98 ? 4.333 -5.563 -10.879 1.00 97.81 98 PHE A CA 1
ATOM 783 C C . PHE A 1 98 ? 5.428 -4.752 -10.155 1.00 97.81 98 PHE A C 1
ATOM 785 O O . PHE A 1 98 ? 5.930 -5.198 -9.129 1.00 97.81 98 PHE A O 1
ATOM 792 N N . PRO A 1 99 ? 5.822 -3.558 -10.640 1.00 96.25 99 PRO A N 1
ATOM 793 C CA . PRO A 1 99 ? 7.080 -2.929 -10.228 1.00 96.25 99 PRO A CA 1
ATOM 794 C C . PRO A 1 99 ? 7.001 -2.117 -8.916 1.00 96.25 99 PRO A C 1
ATOM 796 O O . PRO A 1 99 ? 7.771 -1.177 -8.733 1.00 96.25 99 PRO A O 1
ATOM 799 N N . PHE A 1 100 ? 6.081 -2.454 -8.008 1.00 97.94 100 PHE A N 1
ATOM 800 C CA . PHE A 1 100 ? 5.862 -1.762 -6.732 1.00 97.94 100 PHE A CA 1
ATOM 801 C C . PHE A 1 100 ? 5.627 -2.767 -5.606 1.00 97.94 100 PHE A C 1
ATOM 803 O O . PHE A 1 100 ? 5.028 -3.819 -5.830 1.00 97.94 100 PHE A O 1
ATOM 810 N N . VAL A 1 101 ? 6.003 -2.389 -4.385 1.00 98.06 101 VAL A N 1
ATOM 811 C CA . VAL A 1 101 ? 5.416 -2.985 -3.178 1.00 98.06 101 VAL A CA 1
ATOM 812 C C . VAL A 1 101 ? 4.042 -2.351 -2.971 1.00 98.06 101 VAL A C 1
ATOM 814 O O . VAL A 1 101 ? 3.888 -1.133 -3.117 1.00 98.06 101 VAL A O 1
ATOM 817 N N . VAL A 1 102 ? 3.042 -3.173 -2.656 1.00 97.44 102 VAL A N 1
ATOM 818 C CA . VAL A 1 102 ? 1.653 -2.735 -2.428 1.00 97.44 102 VAL A CA 1
ATOM 819 C C . VAL A 1 102 ? 1.161 -3.258 -1.091 1.00 97.44 102 VAL A C 1
ATOM 821 O O . VAL A 1 102 ? 1.353 -4.471 -0.843 1.00 97.44 102 VAL A O 1
#

pLDDT: mean 83.18, std 16.87, range [49.97, 98.06]

Secondary structure (DSSP, 8-state):
--HHHHHHHHHHHHTTSSS----------S-----------------------TTTTS-TT----B------GGG-SS-GGGGGGSSHHHHHTT-TT-SSB-

Radius of gyration: 25.39 Å; chains: 1; bounding box: 38×51×70 Å

Foldseek 3Di:
DDPVVVVVVVVVVVVVVDPDPPPPPDDDDPDDDDDDDDDDDDDDDDDADKADAPCNPVDPPDDFAEDDDDDDPQQDDDDHVSSCPDDPNVVCVPPSHPRHID